Protein AF-A0AAU0LVM1-F1 (afdb_monomer)

Solvent-accessible surface area (backbone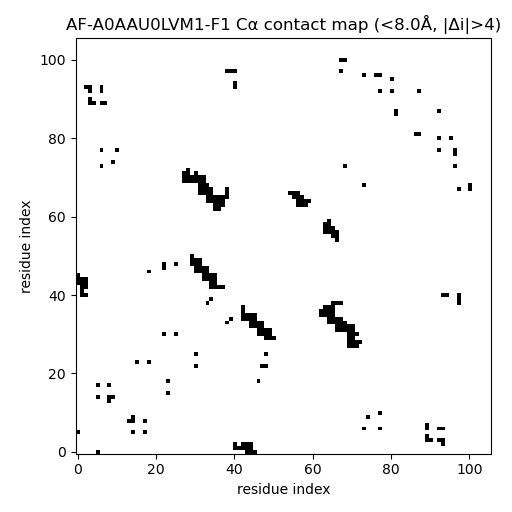 atoms only — not comparable to full-atom values): 6077 Å² total; per-residue (Å²): 76,52,57,40,60,53,51,46,26,52,77,69,74,44,44,64,80,75,33,60,76,84,49,57,85,48,60,44,77,44,28,31,35,26,14,46,68,43,79,54,89,86,26,40,37,49,81,40,76,63,53,95,84,70,58,65,60,48,77,56,95,92,41,45,29,20,55,72,47,32,48,44,55,50,55,52,50,52,54,50,55,55,72,75,40,82,88,72,54,49,67,57,49,46,50,56,52,51,56,53,53,52,68,71,75,108

Secondary structure (DSSP, 8-state):
--HHHHHHHHHTT-GGGT--GGGTTS-GGGEEEEEESS-STT--EEEEE--TT--SEEEETTEEEEEEEEHHHHHHHHHHHHHHSS---HHHHHHHHHHHHHHHH-

Sequence (106 aa):
MKLDKIIKEVRTNTINELLSGDLSNTDYENIMLYAEFTVSTDADYKFFRSRKGMAGLIKEEEIWFERLCSLNQLCFLIDHFLSQYGRKTDDILVIDIIDHLDNQNN

Structure (mmCIF, N/CA/C/O backbone):
data_AF-A0AAU0LVM1-F1
#
_entry.id   AF-A0AAU0LVM1-F1
#
loop_
_atom_site.group_PDB
_atom_site.id
_atom_site.type_symbol
_atom_site.label_atom_id
_atom_site.label_alt_id
_atom_site.label_comp_id
_atom_site.label_asym_id
_atom_site.label_entity_id
_atom_site.label_seq_id
_atom_site.pdbx_PDB_ins_code
_atom_site.Cartn_x
_atom_site.Cartn_y
_atom_site.Cartn_z
_atom_site.occupancy
_atom_site.B_iso_or_equiv
_atom_site.auth_seq_id
_atom_site.auth_comp_id
_atom_site.auth_asym_id
_atom_site.auth_atom_id
_atom_site.pdbx_PDB_model_num
ATOM 1 N N . MET A 1 1 ? 4.622 -6.891 -2.293 1.00 93.88 1 MET A N 1
ATOM 2 C CA . MET A 1 1 ? 3.895 -7.185 -1.032 1.00 93.88 1 MET A CA 1
ATOM 3 C C . MET A 1 1 ? 2.425 -6.875 -1.242 1.00 93.88 1 MET A C 1
ATOM 5 O O . MET A 1 1 ? 2.136 -5.903 -1.919 1.00 93.88 1 MET A O 1
ATOM 9 N N . LYS A 1 2 ? 1.495 -7.656 -0.694 1.00 95.50 2 LYS A N 1
ATOM 10 C CA . LYS A 1 2 ? 0.064 -7.421 -0.937 1.00 95.50 2 LYS A CA 1
ATOM 11 C C . LYS A 1 2 ? -0.474 -6.190 -0.189 1.00 95.50 2 LYS A C 1
ATOM 13 O O . LYS A 1 2 ? 0.059 -5.825 0.863 1.00 95.50 2 LYS A O 1
ATOM 18 N N . LEU A 1 3 ? -1.491 -5.534 -0.759 1.00 95.00 3 LEU A N 1
ATOM 19 C CA . LEU A 1 3 ? -2.057 -4.286 -0.226 1.00 95.00 3 LEU A CA 1
ATOM 20 C C .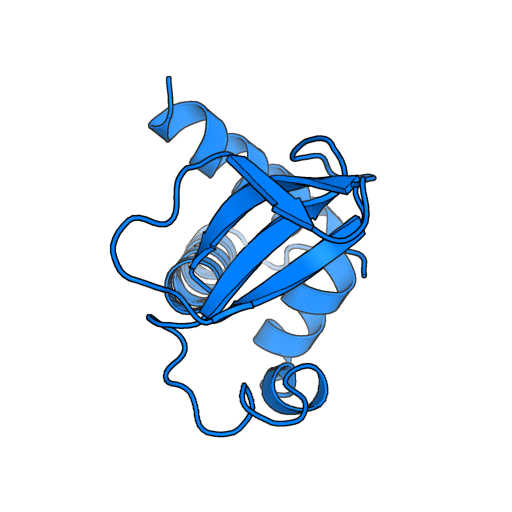 LEU A 1 3 ? -2.828 -4.500 1.082 1.00 95.00 3 LEU A C 1
ATOM 22 O O . LEU A 1 3 ? -2.723 -3.669 1.978 1.00 95.00 3 LEU A O 1
ATOM 26 N N . ASP A 1 4 ? -3.523 -5.628 1.231 1.00 94.25 4 ASP A N 1
ATOM 27 C CA . ASP A 1 4 ? -4.180 -6.045 2.478 1.00 94.25 4 ASP A CA 1
ATOM 28 C C . ASP A 1 4 ? -3.184 -6.076 3.647 1.00 94.25 4 ASP A C 1
ATOM 30 O O . ASP A 1 4 ? -3.457 -5.541 4.721 1.00 94.25 4 ASP A O 1
ATOM 34 N N . LYS A 1 5 ? -1.975 -6.605 3.412 1.00 94.69 5 LYS A N 1
ATOM 35 C CA . LYS A 1 5 ? -0.900 -6.614 4.404 1.00 94.69 5 LYS A CA 1
ATOM 36 C C . LYS A 1 5 ? -0.479 -5.194 4.773 1.00 94.69 5 LYS A C 1
ATOM 38 O O . LYS A 1 5 ? -0.320 -4.904 5.951 1.00 94.69 5 LYS A O 1
ATOM 43 N N . ILE A 1 6 ? -0.310 -4.304 3.796 1.00 95.31 6 ILE A N 1
ATOM 44 C CA . ILE A 1 6 ? 0.054 -2.905 4.065 1.00 95.31 6 ILE A CA 1
ATOM 45 C C . ILE A 1 6 ? -1.040 -2.213 4.886 1.00 95.31 6 ILE A C 1
ATOM 47 O O . ILE A 1 6 ? -0.735 -1.579 5.893 1.00 95.31 6 ILE A O 1
ATOM 51 N N . ILE A 1 7 ? -2.305 -2.361 4.482 1.00 94.44 7 ILE A N 1
ATOM 52 C CA . ILE A 1 7 ? -3.464 -1.800 5.187 1.00 94.44 7 ILE A CA 1
ATOM 53 C C . ILE A 1 7 ? -3.497 -2.306 6.628 1.00 94.44 7 ILE A C 1
ATOM 55 O O . ILE A 1 7 ? -3.659 -1.510 7.552 1.00 94.44 7 ILE A O 1
ATOM 59 N N . LYS A 1 8 ? -3.288 -3.607 6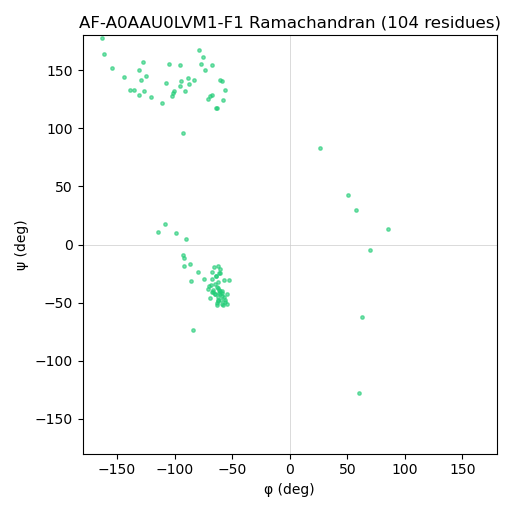.833 1.00 94.25 8 LYS A N 1
ATOM 60 C CA . LYS A 1 8 ? -3.233 -4.209 8.162 1.00 94.25 8 LYS A CA 1
ATOM 61 C C . LYS A 1 8 ? -2.174 -3.547 9.043 1.00 94.25 8 LYS A C 1
ATOM 63 O O . LYS A 1 8 ? -2.504 -3.139 10.151 1.00 94.25 8 LYS A O 1
ATOM 68 N N . GLU A 1 9 ? -0.946 -3.387 8.546 1.00 94.31 9 GLU A N 1
ATOM 69 C CA . GLU A 1 9 ? 0.140 -2.746 9.303 1.00 94.31 9 GLU A CA 1
ATOM 70 C C . GLU A 1 9 ? -0.138 -1.261 9.594 1.00 94.31 9 GLU A C 1
ATOM 72 O O . GLU A 1 9 ? 0.214 -0.758 10.663 1.00 94.31 9 GLU A O 1
ATOM 77 N N . VAL A 1 10 ? -0.810 -0.542 8.685 1.00 93.38 10 VAL A N 1
ATOM 78 C CA . VAL A 1 10 ? -1.285 0.826 8.957 1.00 93.38 10 VAL A CA 1
ATOM 79 C C . VAL A 1 10 ? -2.292 0.817 10.108 1.00 93.38 10 VAL A C 1
ATOM 81 O O . VAL A 1 10 ? -2.133 1.565 11.071 1.00 93.38 10 VAL A O 1
ATOM 84 N N . ARG A 1 11 ? -3.287 -0.076 10.065 1.00 91.50 11 ARG A N 1
ATOM 85 C CA . ARG A 1 11 ? -4.328 -0.189 11.100 1.00 91.50 11 ARG A CA 1
ATOM 86 C C . ARG A 1 11 ? -3.774 -0.564 12.473 1.00 91.50 11 ARG A C 1
ATOM 88 O O . ARG A 1 11 ? -4.344 -0.162 13.486 1.00 91.50 11 ARG A O 1
ATOM 95 N N . THR A 1 12 ? -2.700 -1.348 12.524 1.00 92.12 12 THR A N 1
ATOM 96 C CA . THR A 1 12 ? -2.041 -1.752 13.775 1.00 92.12 12 THR A CA 1
ATOM 97 C C . THR A 1 12 ? -0.934 -0.797 14.219 1.00 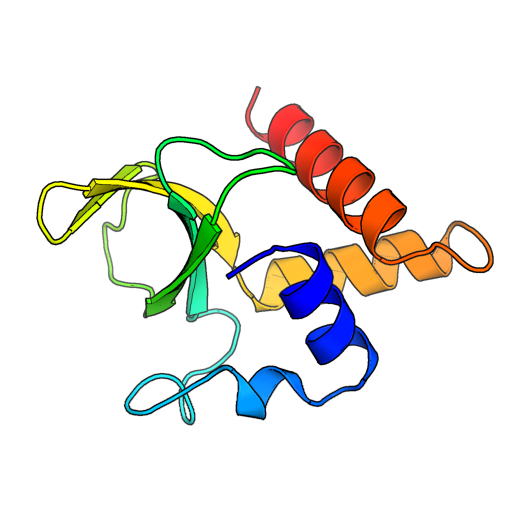92.12 12 THR A C 1
ATOM 99 O O . THR A 1 12 ? -0.308 -1.053 15.244 1.00 92.12 12 THR A O 1
ATOM 102 N N . ASN A 1 13 ? -0.732 0.329 13.521 1.00 90.06 13 ASN A N 1
ATOM 103 C CA . ASN A 1 13 ? 0.341 1.302 13.772 1.00 90.06 13 ASN A CA 1
ATOM 104 C C . ASN A 1 13 ? 1.759 0.699 13.704 1.00 90.06 13 ASN A C 1
ATOM 106 O O . ASN A 1 13 ? 2.683 1.182 14.357 1.00 90.06 13 ASN A O 1
ATOM 110 N N . THR A 1 14 ? 1.940 -0.338 12.891 1.00 92.56 14 THR A N 1
ATOM 111 C CA . THR A 1 14 ? 3.199 -1.081 12.707 1.00 92.56 14 THR A CA 1
ATOM 112 C C . THR A 1 14 ? 3.770 -0.921 11.297 1.00 92.56 14 THR A C 1
ATOM 114 O O . THR A 1 14 ? 4.759 -1.551 10.947 1.00 92.56 14 THR A O 1
ATOM 117 N N . ILE A 1 15 ? 3.228 -0.003 10.488 1.00 93.25 15 ILE A N 1
ATOM 118 C CA . ILE A 1 15 ? 3.686 0.269 9.114 1.00 93.25 15 ILE A CA 1
ATOM 119 C C . ILE A 1 15 ? 5.191 0.559 8.996 1.00 93.25 15 ILE A C 1
ATOM 121 O O . ILE A 1 15 ? 5.810 0.193 7.999 1.00 93.25 15 ILE A O 1
ATOM 125 N N . ASN A 1 16 ? 5.803 1.142 10.030 1.00 90.69 16 ASN A N 1
ATOM 126 C CA . ASN A 1 16 ? 7.247 1.384 10.079 1.00 90.69 16 ASN A CA 1
ATOM 127 C C . ASN A 1 16 ? 8.076 0.094 9.999 1.00 90.69 16 ASN A C 1
ATOM 129 O O . ASN A 1 16 ? 9.209 0.137 9.532 1.00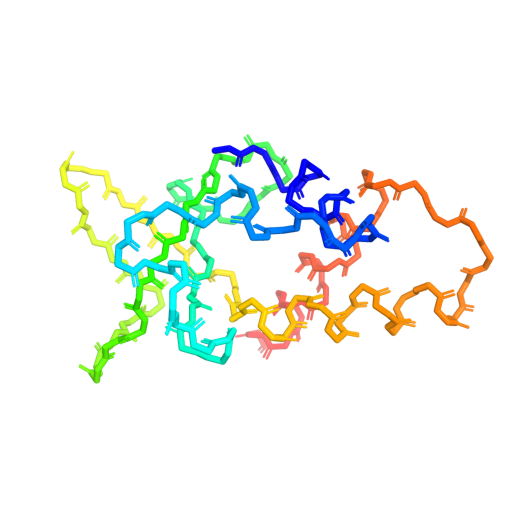 90.69 16 ASN A O 1
ATOM 133 N N . GLU A 1 17 ? 7.519 -1.058 10.381 1.00 90.38 17 GLU A N 1
ATOM 134 C CA . GLU A 1 17 ? 8.169 -2.364 10.225 1.00 90.38 17 GLU A CA 1
ATOM 135 C C . GLU A 1 17 ? 8.305 -2.771 8.747 1.00 90.38 17 GLU A C 1
ATOM 137 O O . GLU A 1 17 ? 9.201 -3.538 8.395 1.00 90.38 17 GLU A O 1
ATOM 142 N N . LEU A 1 18 ? 7.460 -2.227 7.861 1.00 91.38 18 LEU A N 1
ATOM 143 C CA . LEU A 1 18 ? 7.568 -2.422 6.411 1.00 91.38 18 LEU A CA 1
ATOM 144 C C . LEU A 1 18 ? 8.516 -1.414 5.742 1.00 91.38 18 LEU A C 1
ATOM 146 O O . LEU A 1 18 ? 8.949 -1.637 4.608 1.00 91.38 18 LEU A O 1
ATOM 150 N N . LEU A 1 19 ? 8.851 -0.312 6.419 1.00 91.19 19 LEU A N 1
ATOM 151 C CA . LEU A 1 19 ? 9.705 0.752 5.897 1.00 91.19 19 LEU A CA 1
ATOM 152 C C . LEU A 1 19 ? 11.164 0.494 6.289 1.00 91.19 19 LEU A C 1
ATOM 154 O O . LEU A 1 19 ? 11.617 0.828 7.378 1.00 91.19 19 LEU A O 1
ATOM 158 N N . SER A 1 20 ? 11.920 -0.114 5.378 1.00 82.00 20 SER A N 1
ATOM 159 C CA . SER A 1 20 ? 13.337 -0.430 5.595 1.00 82.00 20 SER A CA 1
ATOM 160 C C . SER A 1 20 ? 14.278 0.638 5.029 1.00 82.00 20 SER A C 1
ATOM 162 O O . SER A 1 20 ? 13.960 1.320 4.051 1.00 82.00 20 SER A O 1
ATOM 164 N N . GLY A 1 21 ? 15.480 0.733 5.606 1.00 82.88 21 GLY A N 1
ATOM 165 C CA . GLY A 1 21 ? 16.574 1.557 5.087 1.00 82.88 21 GLY A CA 1
ATOM 166 C C . GLY A 1 21 ? 16.208 3.037 5.009 1.00 82.88 21 GLY A C 1
ATOM 167 O O . GLY A 1 21 ? 15.727 3.619 5.976 1.00 82.88 21 GLY A O 1
ATOM 168 N N . ASP A 1 22 ? 16.403 3.645 3.841 1.00 79.69 22 ASP A N 1
ATOM 169 C CA . ASP A 1 22 ? 16.167 5.077 3.637 1.00 79.69 22 ASP A CA 1
ATOM 170 C C . ASP A 1 22 ? 14.709 5.501 3.895 1.00 79.69 22 ASP A C 1
ATOM 172 O O . ASP A 1 22 ? 14.438 6.674 4.158 1.00 79.69 22 ASP A O 1
ATOM 176 N N . LEU A 1 23 ? 13.749 4.576 3.841 1.00 88.38 23 LEU A N 1
ATOM 177 C CA . LEU A 1 23 ? 12.335 4.895 4.037 1.00 88.38 23 LEU A CA 1
ATOM 178 C C . LEU A 1 23 ? 11.944 5.055 5.511 1.00 88.38 23 LEU A C 1
ATOM 180 O O . LEU A 1 23 ? 10.991 5.778 5.778 1.00 88.38 23 LEU A O 1
ATOM 184 N N . SER A 1 24 ? 12.680 4.466 6.461 1.00 85.12 24 SER A N 1
ATOM 185 C CA . SER A 1 24 ? 12.287 4.451 7.883 1.00 85.12 24 SER A CA 1
ATOM 186 C C . SER A 1 24 ? 12.241 5.842 8.526 1.00 85.12 24 SER A C 1
ATOM 188 O O . SER A 1 24 ? 11.507 6.061 9.481 1.00 85.12 24 SER A O 1
ATOM 190 N N . ASN A 1 25 ? 13.032 6.782 8.000 1.00 85.69 25 ASN A N 1
ATOM 191 C CA . ASN A 1 25 ? 13.116 8.171 8.466 1.00 85.69 25 ASN A CA 1
ATOM 192 C C . ASN A 1 25 ? 12.466 9.155 7.479 1.00 85.69 25 ASN A C 1
ATOM 194 O O . ASN A 1 25 ? 12.793 10.340 7.485 1.00 85.69 25 ASN A O 1
ATOM 198 N N . THR A 1 26 ? 11.630 8.663 6.560 1.00 89.69 26 THR A N 1
ATOM 199 C CA . THR A 1 26 ? 10.962 9.492 5.551 1.00 89.69 26 THR A CA 1
ATOM 200 C C . THR A 1 26 ? 9.526 9.766 5.986 1.00 89.69 26 THR A C 1
ATOM 202 O O . THR A 1 26 ? 8.797 8.836 6.322 1.00 89.69 26 THR A O 1
ATOM 205 N N . ASP A 1 27 ? 9.097 11.028 5.929 1.00 91.44 27 ASP A N 1
ATOM 206 C CA . ASP A 1 27 ? 7.702 11.388 6.197 1.00 91.44 27 ASP A CA 1
ATOM 207 C C . ASP A 1 27 ? 6.754 10.662 5.233 1.00 91.44 27 ASP A C 1
ATOM 209 O O . ASP A 1 27 ? 7.039 10.547 4.039 1.00 91.44 27 ASP A O 1
ATOM 213 N N . TYR A 1 28 ? 5.598 10.204 5.719 1.00 92.75 28 TYR A N 1
ATOM 214 C CA . TYR A 1 28 ? 4.671 9.380 4.928 1.00 92.75 28 TYR A CA 1
ATOM 215 C C . TYR A 1 28 ? 4.128 10.086 3.676 1.00 92.75 28 TYR A C 1
ATOM 217 O O . TYR A 1 28 ? 3.750 9.425 2.709 1.00 92.75 28 TYR A O 1
ATOM 225 N N . GLU A 1 29 ? 4.103 11.420 3.650 1.00 92.00 29 GLU A N 1
ATOM 226 C CA . GLU A 1 29 ? 3.770 12.200 2.447 1.00 92.00 29 GLU A CA 1
ATOM 227 C C . GLU A 1 29 ? 4.793 12.012 1.313 1.00 92.00 29 GLU A C 1
ATOM 229 O O . GLU A 1 29 ? 4.454 12.102 0.132 1.00 92.00 29 GLU A O 1
ATOM 234 N N . ASN A 1 30 ? 6.036 11.690 1.673 1.00 93.50 30 ASN A N 1
ATOM 235 C CA . ASN A 1 30 ? 7.164 11.487 0.775 1.00 93.50 30 ASN A CA 1
ATOM 236 C C . ASN A 1 30 ? 7.416 10.001 0.487 1.00 93.50 30 ASN A C 1
ATOM 238 O O . ASN A 1 30 ? 8.424 9.661 -0.136 1.00 93.50 30 ASN A O 1
ATOM 242 N N . ILE A 1 31 ? 6.508 9.114 0.897 1.00 95.12 31 ILE A N 1
ATOM 243 C CA . ILE A 1 31 ? 6.532 7.688 0.573 1.00 95.12 31 ILE A CA 1
ATOM 244 C C . ILE A 1 31 ? 5.363 7.401 -0.364 1.00 95.12 31 ILE A C 1
ATOM 246 O O . ILE A 1 31 ? 4.208 7.650 -0.032 1.00 95.12 31 ILE A O 1
ATOM 250 N N . MET A 1 32 ? 5.668 6.882 -1.546 1.00 94.94 32 MET A N 1
ATOM 251 C CA . MET A 1 32 ? 4.702 6.539 -2.582 1.00 94.94 32 MET A CA 1
ATOM 252 C C . MET A 1 32 ? 4.560 5.030 -2.687 1.00 94.94 32 MET A C 1
ATOM 254 O O . MET A 1 32 ? 5.552 4.301 -2.654 1.00 94.94 32 MET A O 1
ATOM 258 N N . LEU A 1 33 ? 3.327 4.576 -2.851 1.00 95.50 33 LEU A N 1
ATOM 259 C CA . LEU A 1 33 ? 2.987 3.180 -3.037 1.00 95.50 33 LEU A CA 1
ATOM 260 C C . LEU A 1 33 ? 2.695 2.911 -4.515 1.00 95.50 33 LEU A C 1
ATOM 262 O O . LEU A 1 33 ? 1.878 3.603 -5.124 1.00 95.50 33 LEU A O 1
ATOM 266 N N . TYR A 1 34 ? 3.362 1.908 -5.081 1.00 96.00 34 TYR A N 1
ATOM 267 C CA . TYR A 1 34 ? 3.180 1.487 -6.469 1.00 96.00 34 TYR A CA 1
ATOM 268 C C . TYR A 1 34 ? 2.835 0.004 -6.551 1.00 96.00 34 TYR A C 1
ATOM 270 O O . TYR A 1 34 ? 3.362 -0.779 -5.764 1.00 96.00 34 TYR A O 1
ATOM 278 N N . ALA A 1 35 ? 1.996 -0.358 -7.514 1.00 96.50 35 ALA A N 1
ATOM 279 C CA . ALA A 1 35 ? 1.647 -1.721 -7.881 1.00 96.50 35 ALA A CA 1
ATOM 280 C C . ALA A 1 35 ? 2.536 -2.221 -9.025 1.00 96.50 35 ALA A C 1
ATOM 282 O O . ALA A 1 35 ? 2.829 -1.475 -9.956 1.00 96.50 35 ALA A O 1
ATOM 283 N N . GLU A 1 36 ? 2.947 -3.480 -8.971 1.00 96.25 36 GLU A N 1
ATOM 284 C CA . GLU A 1 36 ? 3.650 -4.171 -10.043 1.00 96.25 36 GLU A CA 1
ATOM 285 C C . GLU A 1 36 ? 2.716 -4.376 -11.239 1.00 96.25 36 GLU A C 1
ATOM 287 O O . GLU A 1 36 ? 1.612 -4.898 -11.094 1.00 96.25 36 GLU A O 1
ATOM 292 N N . PHE A 1 37 ? 3.172 -3.969 -12.423 1.00 93.94 37 PHE A N 1
ATOM 293 C CA . PHE A 1 37 ? 2.434 -3.891 -13.686 1.00 93.94 37 PHE A CA 1
ATOM 294 C C . PHE A 1 37 ? 1.248 -2.926 -13.674 1.00 93.94 37 PHE A C 1
ATOM 296 O O . PHE A 1 37 ? 1.254 -1.973 -14.451 1.00 93.94 37 PHE A O 1
ATOM 303 N N . THR A 1 38 ? 0.244 -3.173 -12.831 1.00 93.69 38 THR A N 1
ATOM 304 C CA . THR A 1 38 ? -0.961 -2.347 -12.732 1.00 93.69 38 THR A CA 1
ATOM 305 C C . THR A 1 38 ? -1.623 -2.448 -11.360 1.00 93.69 38 THR A C 1
ATOM 307 O O . THR A 1 38 ? -1.512 -3.466 -10.673 1.00 93.69 38 THR A O 1
ATOM 310 N N . VAL A 1 39 ? -2.320 -1.389 -10.949 1.00 94.56 39 VAL A N 1
ATOM 311 C CA . VAL A 1 39 ? -3.085 -1.342 -9.698 1.00 94.56 39 VAL A CA 1
ATOM 312 C C . VAL A 1 39 ? -4.222 -2.365 -9.730 1.00 94.56 39 VAL A C 1
ATOM 314 O O . VAL A 1 39 ? -5.134 -2.285 -10.545 1.00 94.56 39 VAL A O 1
ATOM 317 N N . SER A 1 40 ? -4.184 -3.334 -8.814 1.00 94.06 40 SER A N 1
ATOM 318 C CA . SER A 1 40 ? -5.255 -4.317 -8.622 1.00 94.06 40 SER A CA 1
ATOM 319 C C . SER A 1 40 ? -5.150 -4.986 -7.251 1.00 94.06 40 SER A C 1
ATOM 321 O O . SER A 1 40 ? -4.096 -4.964 -6.616 1.00 94.06 40 SER A O 1
ATOM 323 N N . THR A 1 41 ? -6.226 -5.639 -6.808 1.00 92.62 41 THR A N 1
ATOM 324 C CA . THR A 1 41 ? -6.258 -6.423 -5.558 1.00 92.62 41 THR A CA 1
ATOM 325 C C . THR A 1 41 ? -5.196 -7.524 -5.520 1.00 92.62 41 THR A C 1
ATOM 327 O O . THR A 1 41 ? -4.684 -7.853 -4.452 1.00 92.62 41 THR A O 1
ATOM 330 N N . ASP A 1 42 ? -4.845 -8.068 -6.686 1.00 92.94 42 ASP A N 1
ATOM 331 C CA . ASP A 1 42 ? -3.907 -9.181 -6.825 1.00 92.94 42 ASP A CA 1
ATOM 332 C C . ASP A 1 42 ? -2.462 -8.725 -7.058 1.00 92.94 42 ASP A C 1
ATOM 334 O O . ASP A 1 42 ? -1.542 -9.548 -7.004 1.00 92.94 42 ASP A O 1
ATOM 338 N N . ALA A 1 43 ? -2.232 -7.430 -7.288 1.00 94.69 43 ALA A N 1
ATOM 339 C CA . ALA A 1 43 ? -0.904 -6.904 -7.558 1.00 94.69 43 ALA A CA 1
ATOM 340 C C . ALA A 1 43 ? 0.014 -6.988 -6.336 1.00 94.69 43 ALA A C 1
ATOM 342 O O . ALA A 1 43 ? -0.404 -6.988 -5.172 1.00 94.69 43 ALA A O 1
ATOM 343 N N . ASP A 1 44 ? 1.311 -7.041 -6.613 1.00 96.62 44 ASP A N 1
ATOM 344 C CA . ASP A 1 44 ? 2.327 -6.827 -5.602 1.00 96.62 44 ASP A CA 1
ATOM 345 C C . ASP A 1 44 ? 2.711 -5.358 -5.545 1.00 96.62 44 ASP A C 1
ATOM 347 O O . ASP A 1 44 ? 2.975 -4.719 -6.550 1.00 96.62 44 ASP A O 1
ATOM 351 N N . TYR A 1 45 ? 2.747 -4.813 -4.340 1.00 95.88 45 TYR A N 1
ATOM 352 C CA . TYR A 1 45 ? 3.042 -3.416 -4.105 1.00 95.88 45 TYR A CA 1
ATOM 353 C C . TYR A 1 45 ? 4.451 -3.210 -3.557 1.00 95.88 45 TYR A C 1
ATOM 355 O O . TYR A 1 45 ? 5.025 -4.105 -2.920 1.00 95.88 45 TYR A O 1
ATOM 363 N N . LYS A 1 46 ? 5.000 -2.016 -3.785 1.00 95.12 46 LYS A N 1
ATOM 364 C CA . LYS A 1 46 ? 6.318 -1.587 -3.310 1.00 95.12 46 LYS A CA 1
ATOM 365 C C . LYS A 1 46 ? 6.313 -0.104 -2.939 1.00 95.12 46 LYS A C 1
ATOM 367 O O . LYS A 1 46 ? 5.650 0.714 -3.579 1.00 95.12 46 LYS A O 1
ATOM 372 N N . PHE A 1 47 ? 7.071 0.230 -1.896 1.00 94.94 47 PHE A N 1
ATOM 373 C CA . PHE A 1 47 ? 7.282 1.608 -1.469 1.00 94.94 47 PHE A CA 1
ATOM 374 C C . PHE A 1 47 ? 8.453 2.242 -2.206 1.00 94.94 47 PHE A C 1
ATOM 376 O O . PHE A 1 47 ? 9.527 1.654 -2.331 1.00 94.94 47 PHE A O 1
ATOM 383 N N . PHE A 1 48 ? 8.258 3.489 -2.605 1.00 92.69 48 PHE A N 1
ATOM 384 C CA . PHE A 1 48 ? 9.275 4.323 -3.213 1.00 92.69 48 PHE A CA 1
ATOM 385 C C . PHE A 1 48 ? 9.332 5.666 -2.504 1.00 92.69 48 PHE A C 1
ATOM 387 O O . PHE A 1 48 ? 8.303 6.251 -2.170 1.00 92.69 48 PHE A O 1
ATOM 394 N N . ARG A 1 49 ? 10.536 6.210 -2.323 1.00 92.06 49 ARG A N 1
ATOM 395 C CA . ARG A 1 49 ? 10.665 7.605 -1.901 1.00 92.06 49 ARG A CA 1
ATOM 396 C C . ARG A 1 49 ? 10.206 8.504 -3.049 1.00 92.06 49 ARG A C 1
ATOM 398 O O . ARG A 1 49 ? 10.711 8.383 -4.166 1.00 92.06 49 ARG A O 1
ATOM 405 N N . SER A 1 50 ? 9.295 9.422 -2.751 1.00 88.69 50 SER A N 1
ATOM 406 C CA . SER A 1 50 ? 8.861 10.474 -3.662 1.00 88.69 50 SER A CA 1
ATOM 407 C C . SER A 1 50 ? 10.062 11.290 -4.135 1.00 88.69 50 SER A C 1
ATOM 409 O O . SER A 1 50 ? 10.923 11.693 -3.348 1.00 88.69 50 SER A O 1
ATOM 411 N N . ARG A 1 51 ? 10.140 11.530 -5.442 1.00 86.00 51 ARG A N 1
ATOM 412 C CA . ARG A 1 51 ? 11.158 12.380 -6.066 1.00 86.00 51 ARG A CA 1
ATOM 413 C C . ARG A 1 51 ? 10.471 13.361 -7.000 1.00 86.00 51 ARG A C 1
ATOM 415 O O . ARG A 1 51 ? 9.427 13.068 -7.580 1.00 86.00 51 ARG A O 1
ATOM 422 N N . LYS A 1 52 ? 11.064 14.541 -7.171 1.00 76.62 52 LYS A N 1
ATOM 423 C CA . LYS A 1 52 ? 10.530 15.555 -8.084 1.00 76.62 52 LYS A CA 1
ATOM 424 C C . LYS A 1 52 ? 10.443 14.970 -9.501 1.00 76.62 52 LYS A C 1
ATOM 426 O O . LYS A 1 52 ? 11.447 14.496 -10.023 1.00 76.62 52 LYS A O 1
ATOM 431 N N . GLY A 1 53 ? 9.252 15.006 -10.101 1.00 71.31 53 GLY A N 1
ATOM 432 C CA . GLY A 1 53 ? 9.005 14.461 -11.441 1.00 71.31 53 GLY A CA 1
ATOM 433 C C . GLY A 1 53 ? 8.677 12.965 -11.495 1.00 71.31 53 GLY A C 1
ATOM 434 O O . GLY A 1 53 ? 8.704 12.399 -12.583 1.00 71.31 53 GLY A O 1
ATOM 435 N N . MET A 1 54 ? 8.368 12.316 -10.364 1.00 78.50 54 MET A N 1
ATOM 436 C CA . MET A 1 54 ? 7.865 10.938 -10.377 1.00 78.50 54 MET A CA 1
ATOM 437 C C . MET A 1 54 ? 6.517 10.873 -11.109 1.00 78.50 54 MET A C 1
ATOM 439 O O . MET A 1 54 ? 5.548 11.515 -10.697 1.00 78.50 54 MET A O 1
ATOM 443 N N . ALA A 1 55 ? 6.483 10.130 -12.213 1.00 76.88 55 ALA A N 1
ATOM 444 C CA . ALA A 1 55 ? 5.291 9.935 -13.026 1.00 76.88 55 ALA A CA 1
ATOM 445 C C . ALA A 1 55 ? 4.348 8.895 -12.396 1.00 76.88 55 ALA A C 1
ATOM 447 O O . ALA A 1 55 ? 4.739 8.152 -11.500 1.00 76.88 55 ALA A O 1
ATOM 448 N N . GLY A 1 56 ? 3.111 8.819 -12.896 1.00 86.19 56 GLY A N 1
ATOM 449 C CA . GLY A 1 56 ? 2.164 7.764 -12.510 1.00 86.19 56 GLY A CA 1
ATOM 450 C C . GLY A 1 56 ? 2.640 6.352 -12.873 1.00 86.19 56 GLY A C 1
ATOM 451 O O . GLY A 1 56 ? 2.176 5.391 -12.280 1.00 86.19 56 GLY A O 1
ATOM 452 N N . LEU A 1 57 ? 3.604 6.230 -13.790 1.00 91.25 57 LEU A N 1
ATOM 453 C CA . LEU A 1 57 ? 4.251 4.975 -14.162 1.00 91.25 57 LEU A CA 1
ATOM 454 C C . LEU A 1 57 ? 5.767 5.122 -14.037 1.00 91.25 57 LEU A C 1
ATOM 456 O O . LEU A 1 57 ? 6.344 6.080 -14.557 1.00 91.25 57 LEU A O 1
ATOM 460 N N . ILE A 1 58 ? 6.418 4.163 -13.386 1.00 92.81 58 ILE A N 1
ATOM 461 C CA . ILE A 1 58 ? 7.881 4.092 -13.288 1.00 92.81 58 ILE A CA 1
ATOM 462 C C . ILE A 1 58 ? 8.374 2.711 -13.722 1.00 92.81 58 ILE A C 1
ATOM 464 O O . ILE A 1 58 ? 7.626 1.739 -13.687 1.00 92.81 58 ILE A O 1
ATOM 468 N N . LYS A 1 59 ? 9.641 2.625 -14.136 1.00 91.38 59 LYS A N 1
ATOM 469 C CA . LYS A 1 59 ? 10.300 1.360 -14.475 1.00 91.38 59 LYS A CA 1
ATOM 470 C C . LYS A 1 59 ? 11.521 1.162 -13.586 1.00 91.38 59 LYS A C 1
ATOM 472 O O . LYS A 1 59 ? 12.387 2.034 -13.546 1.00 91.38 59 LYS A O 1
ATOM 477 N N . GLU A 1 60 ? 11.605 0.021 -12.915 1.00 88.88 60 GLU A N 1
ATOM 478 C CA . GLU A 1 60 ? 12.741 -0.378 -12.081 1.00 88.88 60 GLU A CA 1
ATOM 479 C C . GLU A 1 60 ? 13.025 -1.864 -12.325 1.00 88.88 60 GLU A C 1
ATOM 481 O O . GLU A 1 60 ? 12.093 -2.655 -12.374 1.00 88.88 60 GLU A O 1
ATOM 486 N N . GLU A 1 61 ? 14.292 -2.238 -12.537 1.00 87.44 61 GLU A N 1
ATOM 487 C CA . GLU A 1 61 ? 14.699 -3.645 -12.746 1.00 87.44 61 GLU A CA 1
ATOM 488 C C . GLU A 1 61 ? 13.868 -4.387 -13.814 1.00 87.44 61 GLU A C 1
ATOM 490 O O . GLU A 1 61 ? 13.473 -5.531 -13.646 1.00 87.44 61 GLU A O 1
ATOM 495 N N . GLU A 1 62 ? 13.592 -3.710 -14.932 1.00 90.50 62 GLU A N 1
ATOM 496 C CA . GLU A 1 62 ? 12.762 -4.206 -16.047 1.00 90.50 62 GLU A CA 1
ATOM 497 C C . GLU A 1 62 ? 11.258 -4.344 -15.773 1.00 90.50 62 GLU A C 1
ATOM 499 O O . GLU A 1 62 ? 10.491 -4.549 -16.716 1.00 90.50 62 GLU A O 1
ATOM 504 N N . ILE A 1 63 ? 10.824 -4.099 -14.542 1.00 93.75 63 ILE A N 1
ATOM 505 C CA . ILE A 1 63 ? 9.434 -4.177 -14.107 1.00 93.75 63 ILE A CA 1
ATOM 506 C C . ILE A 1 63 ? 8.795 -2.786 -14.163 1.00 93.75 63 ILE A C 1
ATOM 508 O O . ILE A 1 63 ? 9.401 -1.777 -13.786 1.00 93.75 63 ILE A O 1
ATOM 512 N N . TRP A 1 64 ? 7.563 -2.725 -14.671 1.00 95.12 64 TRP A N 1
ATOM 513 C CA . TRP A 1 64 ? 6.750 -1.512 -14.649 1.00 95.12 64 TRP A CA 1
ATOM 514 C C . TRP A 1 64 ? 5.948 -1.436 -13.362 1.00 95.12 64 TRP A C 1
ATOM 516 O O . TRP A 1 64 ? 5.445 -2.443 -12.877 1.00 95.12 64 TRP A O 1
ATOM 526 N N . PHE A 1 65 ? 5.808 -0.226 -12.847 1.00 95.88 65 PHE A N 1
ATOM 527 C CA . PHE A 1 65 ? 5.113 0.053 -11.609 1.00 95.88 65 PHE A CA 1
ATOM 528 C C . PHE A 1 65 ? 4.121 1.189 -11.821 1.00 95.88 65 PHE A C 1
ATOM 530 O O . PHE A 1 65 ? 4.503 2.261 -12.295 1.00 95.88 65 PHE A O 1
ATOM 537 N N . GLU A 1 66 ? 2.871 0.971 -11.428 1.00 95.19 66 GLU A N 1
ATOM 538 C CA . GLU A 1 66 ? 1.790 1.952 -11.485 1.00 95.19 66 GLU A CA 1
ATOM 539 C C . GLU A 1 66 ? 1.531 2.558 -10.109 1.00 95.19 66 GLU A C 1
ATOM 541 O O . GLU A 1 66 ? 1.422 1.851 -9.108 1.00 95.19 66 GLU A O 1
ATOM 546 N N . ARG A 1 67 ? 1.469 3.888 -10.037 1.00 94.31 67 ARG A N 1
ATOM 547 C CA . ARG A 1 67 ? 1.287 4.613 -8.783 1.00 94.31 67 ARG A CA 1
ATOM 548 C C . ARG A 1 67 ? -0.133 4.416 -8.270 1.00 94.31 67 ARG A C 1
ATOM 550 O O . ARG A 1 67 ? -1.080 4.809 -8.938 1.00 94.31 67 ARG A O 1
ATOM 557 N N . LEU A 1 68 ? -0.257 3.954 -7.029 1.00 94.75 68 LEU A N 1
ATOM 558 C CA . LEU A 1 68 ? -1.525 3.966 -6.308 1.00 94.75 68 LEU A CA 1
ATOM 559 C C . LEU A 1 68 ? -1.751 5.332 -5.639 1.00 94.75 68 LEU A C 1
ATOM 561 O O . LEU A 1 68 ? -2.557 6.137 -6.093 1.00 94.75 68 LEU A O 1
ATOM 565 N N . CYS A 1 69 ? -1.022 5.613 -4.557 1.00 94.25 69 CYS A N 1
ATOM 566 C CA . CYS A 1 69 ? -1.143 6.845 -3.772 1.00 94.25 69 CYS A CA 1
ATOM 567 C C . CYS A 1 69 ? 0.085 7.053 -2.866 1.00 94.25 69 CYS A C 1
ATOM 569 O O . CYS A 1 69 ? 0.999 6.223 -2.843 1.00 94.25 69 CYS A O 1
ATOM 571 N N . SER A 1 70 ? 0.134 8.164 -2.125 1.00 94.75 70 SER A N 1
ATOM 572 C CA . SER A 1 70 ? 1.115 8.325 -1.042 1.00 94.75 70 SER A CA 1
ATOM 573 C C . SER A 1 70 ? 0.704 7.528 0.197 1.00 94.75 70 SER A C 1
ATOM 575 O O . SER A 1 70 ? -0.481 7.281 0.422 1.00 94.75 70 SER A O 1
ATOM 577 N N . LEU A 1 71 ? 1.666 7.164 1.047 1.00 95.69 71 LEU A N 1
ATOM 578 C CA . LEU A 1 71 ? 1.378 6.456 2.294 1.00 95.69 71 LEU A CA 1
ATOM 579 C C . LEU A 1 71 ? 0.498 7.302 3.226 1.00 95.69 71 LEU A C 1
ATOM 581 O O . LEU A 1 71 ? -0.425 6.781 3.841 1.00 95.69 71 LEU A O 1
ATOM 585 N N . ASN A 1 72 ? 0.718 8.619 3.269 1.00 95.19 72 ASN A N 1
ATOM 586 C CA . ASN A 1 72 ? -0.149 9.529 4.017 1.00 95.19 72 ASN A CA 1
ATOM 587 C C . ASN A 1 72 ? -1.604 9.506 3.508 1.00 95.19 72 ASN A C 1
ATOM 589 O O . ASN A 1 72 ? -2.542 9.472 4.303 1.00 95.19 72 ASN A O 1
ATOM 593 N N . GLN A 1 73 ? -1.799 9.489 2.185 1.00 95.00 73 GLN A N 1
ATOM 594 C CA . GLN A 1 73 ? -3.131 9.386 1.590 1.00 95.00 73 GLN A CA 1
ATOM 595 C C . GLN A 1 73 ? -3.774 8.029 1.888 1.00 95.00 73 GLN A C 1
ATOM 597 O O . GLN A 1 73 ? -4.963 7.979 2.190 1.00 95.00 73 GLN A O 1
ATOM 602 N N . LEU A 1 74 ? -2.995 6.944 1.864 1.00 96.06 74 LEU A N 1
ATOM 603 C CA . LEU A 1 74 ? -3.477 5.617 2.235 1.00 96.06 74 LEU A CA 1
ATOM 604 C C . LEU A 1 74 ? -3.998 5.593 3.680 1.00 96.06 74 LEU A C 1
ATOM 606 O O . LEU A 1 74 ? -5.113 5.129 3.906 1.00 96.06 74 LEU A O 1
ATOM 610 N N . CYS A 1 75 ? -3.236 6.136 4.637 1.00 94.62 75 CYS A N 1
ATOM 611 C CA . CYS A 1 75 ? -3.672 6.247 6.033 1.00 94.62 75 CYS A CA 1
ATOM 612 C C . CYS A 1 75 ? -4.997 7.012 6.150 1.00 94.62 75 CYS A C 1
ATOM 614 O O . CYS A 1 75 ? -5.939 6.526 6.771 1.00 94.62 75 CYS A O 1
ATOM 616 N N . PHE A 1 76 ? -5.096 8.165 5.480 1.00 94.56 76 PHE A N 1
ATOM 617 C CA . PHE A 1 76 ? -6.318 8.965 5.469 1.00 94.56 76 PHE A CA 1
ATOM 618 C C . PHE A 1 76 ? -7.523 8.193 4.912 1.00 94.56 76 PHE A C 1
ATOM 620 O O . PHE A 1 76 ? -8.606 8.253 5.491 1.00 94.56 76 PHE A O 1
ATOM 627 N N . LEU A 1 77 ? -7.355 7.459 3.807 1.00 94.19 77 LEU A N 1
ATOM 628 C CA . LEU A 1 77 ? -8.440 6.685 3.200 1.00 94.19 77 LEU A CA 1
ATOM 629 C C . LEU A 1 77 ? -8.886 5.526 4.095 1.00 94.19 77 LEU A C 1
ATOM 631 O O . LEU A 1 77 ? -10.086 5.300 4.237 1.00 94.19 77 LEU A O 1
ATOM 635 N N . ILE A 1 78 ? -7.947 4.826 4.735 1.00 93.38 78 ILE A N 1
ATOM 636 C CA . ILE A 1 78 ? -8.263 3.762 5.697 1.00 93.38 78 ILE A CA 1
ATOM 637 C C . ILE A 1 78 ? -9.113 4.325 6.841 1.00 93.38 78 ILE A C 1
ATOM 639 O O . ILE A 1 78 ? -10.194 3.798 7.114 1.00 93.38 78 ILE A O 1
ATOM 643 N N . ASP A 1 79 ? -8.674 5.421 7.465 1.00 92.81 79 ASP A N 1
ATOM 644 C CA . ASP A 1 79 ? -9.413 6.069 8.553 1.00 92.81 79 ASP A CA 1
ATOM 645 C C . ASP A 1 79 ? -10.786 6.566 8.084 1.00 92.81 79 ASP A C 1
ATOM 647 O O . ASP A 1 79 ? -11.799 6.364 8.761 1.00 92.81 79 ASP A O 1
ATOM 651 N N . HIS A 1 80 ? -10.846 7.156 6.887 1.00 92.50 80 HIS A N 1
ATOM 652 C CA . HIS A 1 80 ? -12.087 7.609 6.272 1.00 92.50 80 HIS A CA 1
ATOM 653 C C . HIS A 1 80 ? -13.087 6.457 6.104 1.00 92.50 80 HIS A C 1
ATOM 655 O O . HIS A 1 80 ? -14.217 6.554 6.591 1.00 92.50 80 HIS A O 1
ATOM 661 N N . PHE A 1 81 ? -12.687 5.341 5.491 1.00 91.19 81 PHE A N 1
ATOM 662 C CA . PHE A 1 81 ? -13.585 4.208 5.257 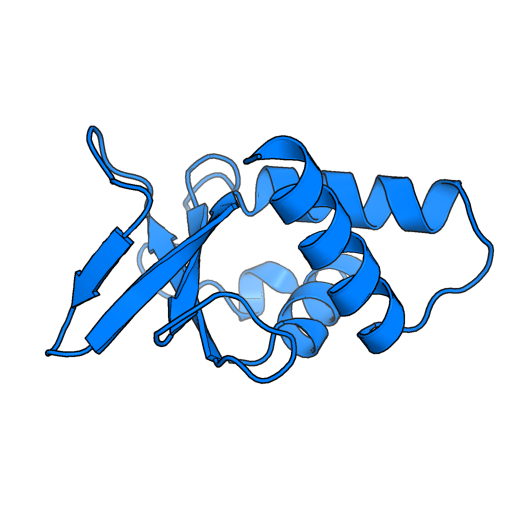1.00 91.19 81 PHE A CA 1
ATOM 663 C C . PHE A 1 81 ? -13.998 3.486 6.538 1.00 91.19 81 PHE A C 1
ATOM 665 O O . PHE A 1 81 ? -15.147 3.048 6.643 1.00 91.19 81 PHE A O 1
ATOM 672 N N . LEU A 1 82 ? -13.102 3.398 7.524 1.00 89.19 82 LEU A N 1
ATOM 673 C CA . LEU A 1 82 ? -13.420 2.860 8.847 1.00 89.19 82 LEU A CA 1
ATOM 674 C C . LEU A 1 82 ? -14.383 3.763 9.630 1.00 89.19 82 LEU A C 1
ATOM 676 O O . LEU A 1 82 ? -15.165 3.258 10.434 1.00 89.19 82 LEU A O 1
ATOM 680 N N . SER A 1 83 ? -14.358 5.079 9.391 1.00 88.88 83 SER A N 1
A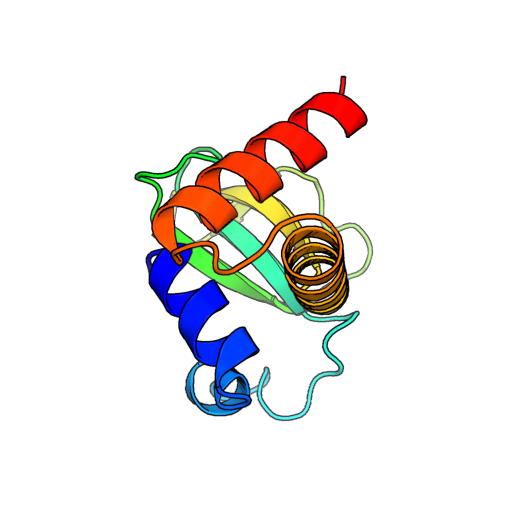TOM 681 C CA . SER A 1 83 ? -15.285 6.022 10.029 1.00 88.88 83 SER A CA 1
ATOM 682 C C . SER A 1 83 ? -16.708 5.953 9.462 1.00 88.88 83 SER A C 1
ATOM 684 O O . SER A 1 83 ? -17.667 6.206 10.189 1.00 88.88 83 SER A O 1
ATOM 686 N N . GLN A 1 84 ? -16.861 5.598 8.179 1.00 82.94 84 GLN A N 1
ATOM 687 C CA . GLN A 1 84 ? -18.162 5.581 7.501 1.00 82.94 84 GLN A CA 1
ATOM 688 C C . GLN A 1 84 ? -18.942 4.279 7.690 1.00 82.94 84 GLN A C 1
ATOM 690 O O . GLN A 1 84 ? -20.172 4.300 7.711 1.00 82.94 84 GLN A O 1
ATOM 695 N N . TYR A 1 85 ? -18.253 3.146 7.836 1.00 68.81 85 TYR A N 1
ATOM 696 C CA . TYR A 1 85 ? -18.894 1.837 7.926 1.00 68.81 85 TYR A CA 1
ATOM 697 C C . TYR A 1 85 ? -18.272 1.009 9.054 1.00 68.81 85 TYR A C 1
ATOM 699 O O . TYR A 1 85 ? -17.053 0.893 9.166 1.00 68.81 85 TYR A O 1
ATOM 707 N N . GLY A 1 86 ? -19.113 0.398 9.894 1.00 68.88 86 GLY A N 1
ATOM 708 C CA . GLY A 1 86 ? -18.651 -0.476 10.975 1.00 68.88 86 GLY A CA 1
ATOM 709 C C . GLY A 1 86 ? -17.859 -1.686 10.458 1.00 68.88 86 GLY A C 1
ATOM 710 O O . GLY A 1 86 ? -18.216 -2.259 9.435 1.00 68.88 86 GLY A O 1
ATOM 711 N N . ARG A 1 87 ? -16.791 -2.056 11.190 1.00 66.81 87 ARG A N 1
ATOM 712 C CA . ARG A 1 87 ? -15.873 -3.204 10.978 1.00 66.81 87 ARG A CA 1
ATOM 713 C C . ARG A 1 87 ? -15.764 -3.691 9.519 1.00 66.81 87 ARG A C 1
ATOM 715 O O . ARG A 1 87 ? -16.344 -4.713 9.163 1.00 66.81 87 ARG A O 1
ATOM 722 N N . LYS A 1 88 ? -14.919 -3.031 8.720 1.00 80.19 88 LYS A N 1
ATOM 723 C CA . LYS A 1 88 ? -14.416 -3.583 7.450 1.00 80.19 88 LYS A CA 1
ATOM 724 C C . LYS A 1 88 ? -13.218 -4.521 7.676 1.00 80.19 88 LYS A C 1
ATOM 726 O O . LYS A 1 88 ? -12.369 -4.274 8.546 1.00 80.19 88 LYS A O 1
ATOM 731 N N . THR A 1 89 ? -13.169 -5.613 6.915 1.00 86.44 89 THR A N 1
ATOM 732 C CA . THR A 1 89 ? -11.975 -6.467 6.791 1.00 86.44 89 THR A CA 1
ATOM 733 C C . THR A 1 89 ? -10.936 -5.783 5.904 1.00 86.44 89 THR A C 1
ATOM 735 O O . THR A 1 89 ? -11.274 -4.857 5.166 1.00 86.44 89 THR A O 1
ATOM 738 N N . ASP A 1 90 ? -9.676 -6.216 5.988 1.00 86.81 90 ASP A N 1
ATOM 739 C CA . ASP A 1 90 ? -8.594 -5.640 5.177 1.00 86.81 90 ASP A CA 1
ATOM 740 C C . ASP A 1 90 ? -8.869 -5.808 3.673 1.00 86.81 90 ASP A C 1
ATOM 742 O O . ASP A 1 90 ? -8.725 -4.848 2.925 1.00 86.81 90 ASP A O 1
ATOM 746 N N . ASP A 1 91 ? -9.397 -6.960 3.247 1.00 86.44 91 ASP A N 1
ATOM 747 C CA . ASP A 1 91 ? -9.730 -7.232 1.838 1.00 86.44 91 ASP A CA 1
ATOM 748 C C . ASP A 1 91 ? -10.794 -6.279 1.273 1.00 86.44 91 ASP A C 1
ATOM 750 O O . ASP A 1 91 ? -10.697 -5.825 0.136 1.00 86.44 91 ASP A O 1
ATOM 754 N N . ILE A 1 92 ? -11.813 -5.944 2.073 1.00 89.19 92 ILE A N 1
ATOM 755 C CA . ILE A 1 92 ? -12.856 -4.995 1.655 1.00 89.19 92 ILE A CA 1
ATOM 756 C C . ILE A 1 92 ? -12.252 -3.592 1.520 1.00 89.19 92 ILE A C 1
ATOM 758 O O . ILE A 1 92 ? -12.543 -2.894 0.553 1.00 89.19 92 ILE A O 1
ATOM 762 N N . LEU A 1 93 ? -11.366 -3.201 2.446 1.00 91.50 93 LEU A N 1
ATOM 763 C CA . LEU A 1 93 ? -10.675 -1.911 2.377 1.00 91.50 93 LEU A CA 1
ATOM 764 C C . LEU A 1 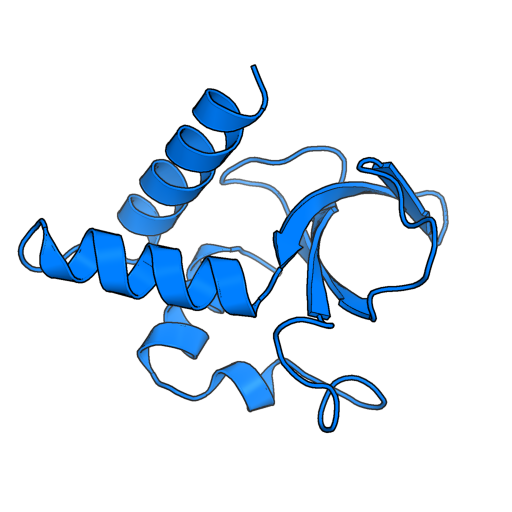93 ? -9.780 -1.798 1.139 1.00 91.50 93 LEU A C 1
ATOM 766 O O . LEU A 1 93 ? -9.717 -0.718 0.561 1.00 91.50 93 LEU A O 1
ATOM 770 N N . VAL A 1 94 ? -9.117 -2.882 0.713 1.00 92.88 94 VAL A N 1
ATOM 771 C CA . VAL A 1 94 ? -8.344 -2.905 -0.544 1.00 92.88 94 VAL A CA 1
ATOM 772 C C . VAL A 1 94 ? -9.226 -2.470 -1.715 1.00 92.88 94 VAL A C 1
ATOM 774 O O . VAL A 1 94 ? -8.842 -1.566 -2.456 1.00 92.88 94 VAL A O 1
ATOM 777 N N . ILE A 1 95 ? -10.404 -3.086 -1.858 1.00 92.19 95 ILE A N 1
ATOM 778 C CA . ILE A 1 95 ? -11.338 -2.810 -2.958 1.00 92.19 95 ILE A CA 1
ATOM 779 C C . ILE A 1 95 ? -11.817 -1.358 -2.890 1.00 92.19 95 ILE A C 1
ATOM 781 O O . ILE A 1 95 ? -11.660 -0.622 -3.857 1.00 92.19 95 ILE A O 1
ATOM 785 N N . ASP A 1 96 ? -12.309 -0.916 -1.728 1.00 92.00 96 ASP A N 1
ATOM 786 C CA . ASP A 1 96 ? -12.830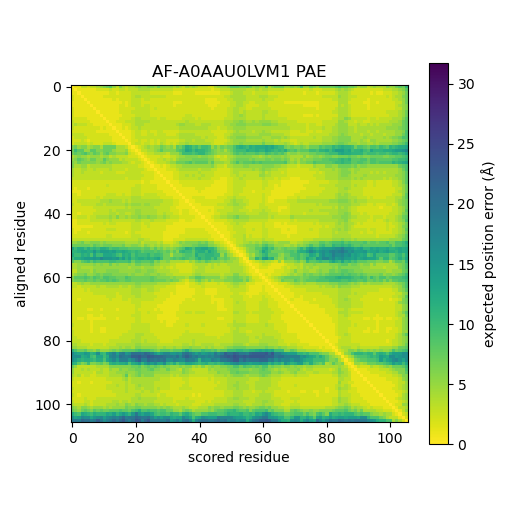 0.447 -1.562 1.00 92.00 96 ASP A CA 1
ATOM 787 C C . ASP A 1 96 ? -11.780 1.524 -1.881 1.00 92.00 96 ASP A C 1
ATOM 789 O O . ASP A 1 96 ? -12.095 2.560 -2.468 1.00 92.00 96 ASP A O 1
ATOM 793 N N . ILE A 1 97 ? -10.525 1.299 -1.476 1.00 93.38 97 ILE A N 1
ATOM 794 C CA . ILE A 1 97 ? -9.423 2.238 -1.703 1.00 93.38 97 ILE A CA 1
ATOM 795 C C . ILE A 1 97 ? -9.059 2.300 -3.185 1.00 93.38 97 ILE A C 1
ATOM 797 O O . ILE A 1 97 ? -8.888 3.400 -3.711 1.00 93.38 97 ILE A O 1
ATOM 801 N N . ILE A 1 98 ? -8.940 1.148 -3.853 1.00 93.44 98 ILE A N 1
ATOM 802 C CA . ILE A 1 98 ? -8.638 1.097 -5.288 1.00 93.44 98 ILE A CA 1
ATOM 803 C C . ILE A 1 98 ? -9.767 1.758 -6.081 1.00 93.44 98 ILE A C 1
ATOM 805 O O . ILE A 1 98 ? -9.492 2.677 -6.850 1.00 93.44 98 ILE A O 1
ATOM 809 N N . ASP A 1 99 ? -11.021 1.379 -5.826 1.00 92.31 99 ASP A N 1
ATOM 810 C CA . ASP A 1 99 ? -12.191 1.939 -6.508 1.00 92.31 99 ASP A CA 1
ATOM 811 C C . ASP A 1 99 ? -12.279 3.458 -6.310 1.00 92.31 99 ASP A C 1
ATOM 813 O O . ASP A 1 99 ? -12.573 4.207 -7.241 1.00 92.31 99 ASP A O 1
ATOM 817 N N . HIS A 1 100 ? -12.008 3.954 -5.100 1.00 91.81 100 HIS A N 1
ATOM 818 C CA . HIS A 1 100 ? -12.022 5.389 -4.827 1.00 91.81 100 HIS A CA 1
ATOM 819 C C . HIS A 1 100 ? -10.940 6.149 -5.594 1.00 91.81 100 HIS A C 1
ATOM 821 O O . HIS A 1 100 ? -11.204 7.235 -6.109 1.00 91.81 100 HIS A O 1
ATOM 827 N N . LEU A 1 101 ? -9.726 5.600 -5.655 1.00 90.75 101 LEU A N 1
ATOM 828 C CA . LEU A 1 101 ? -8.609 6.231 -6.351 1.00 90.75 101 LEU A CA 1
ATOM 829 C C . LEU A 1 101 ? -8.794 6.189 -7.872 1.00 90.75 101 LEU A C 1
ATOM 831 O O . LEU A 1 101 ? -8.496 7.181 -8.534 1.00 90.75 101 LEU A O 1
ATOM 835 N N . ASP A 1 102 ? -9.328 5.097 -8.417 1.00 86.62 102 ASP A N 1
ATOM 836 C CA . ASP A 1 102 ? -9.618 4.973 -9.849 1.00 86.62 102 ASP A CA 1
ATOM 837 C C . ASP A 1 102 ? -10.707 5.965 -10.293 1.00 86.62 102 ASP A C 1
ATOM 839 O O . ASP A 1 102 ? -10.540 6.692 -11.272 1.00 86.62 102 ASP A O 1
ATOM 843 N N . ASN A 1 103 ? -11.769 6.115 -9.492 1.00 83.88 103 ASN A N 1
ATOM 844 C CA . ASN A 1 103 ? -12.837 7.088 -9.746 1.00 83.88 103 ASN A CA 1
ATOM 845 C C . ASN A 1 103 ? -12.393 8.559 -9.658 1.00 83.88 103 ASN A C 1
ATOM 847 O O . ASN A 1 103 ? -13.109 9.427 -10.146 1.00 83.88 103 ASN A O 1
ATOM 851 N N . GLN A 1 104 ? -11.268 8.869 -9.004 1.00 75.81 104 GLN A N 1
ATOM 852 C CA . GLN A 1 104 ? -10.714 10.231 -8.983 1.00 75.81 104 GLN A CA 1
ATOM 853 C C . GLN A 1 104 ? -9.705 10.499 -10.102 1.00 75.81 104 GLN A C 1
ATOM 855 O O . GLN A 1 104 ? -9.408 11.661 -10.382 1.00 75.81 104 GLN A O 1
ATOM 860 N N . ASN A 1 105 ? -9.147 9.448 -10.706 1.00 58.62 105 ASN A N 1
ATOM 861 C CA . ASN A 1 105 ? -8.164 9.561 -11.781 1.00 58.62 105 ASN A CA 1
ATOM 862 C C . ASN A 1 105 ? -8.802 9.560 -13.186 1.00 58.62 105 ASN A C 1
ATOM 864 O O . ASN A 1 105 ? -8.103 9.895 -14.146 1.00 58.62 105 ASN A O 1
ATOM 868 N N . ASN A 1 106 ? -10.094 9.225 -13.295 1.00 48.47 106 ASN A N 1
ATOM 869 C CA . ASN A 1 106 ? -10.930 9.331 -14.502 1.00 48.47 106 ASN A CA 1
ATOM 870 C C . ASN A 1 106 ? -11.861 10.550 -14.452 1.00 48.47 106 ASN A C 1
ATOM 872 O O . ASN A 1 106 ? -12.116 11.128 -15.535 1.00 48.47 106 ASN A O 1
#

pLDDT: mean 89.69, std 8.05, range [48.47, 96.62]

Foldseek 3Di:
DAQLVCLVCLVVVNNLVVQDDPRNPDDQQQKWKWFWPDQDRPTDIDIDGHDPPDDQWDDDPNIIIGTLGGSVVLSVQSVVVCVPDPDDRSSVSSVVSNVVSVVVVD

Radius of gyration: 13.27 Å; Cα contacts (8 Å, |Δi|>4): 148; chains: 1; bounding box: 36×25×30 Å

Nearest PDB structures (foldseek):
  8r3m-assembly1_J  TM=3.692E-01  e=6.390E+00  Mycolicibacterium smegmatis MC2 155
  6bzo-assembly1_J  TM=2.716E-01  e=3.881E+00  Mycobacterium tuberculosis
  8qti-assembly1_J  TM=2.268E-01  e=4.679E+00  Mycolicibacterium smegmatis MC2 155
  4gjh-assembly1_A  TM=2.451E-01  e=6.390E+00  Mus musculus
  3wpa-assembly1_A  TM=2.000E-01  e=4.679E+00  Acinetobacter sp. Tol 5

Mean predicted aligned error: 4.37 Å